Protein AF-A0A6N2ULD4-F1 (afdb_monomer_lite)

InterPro domains:
  IPR018540 Aspartyl-phosphate phosphatase Spo0E-like [PF09388] (6-45)
  IPR036638 Helix-loop-helix DNA-binding domain superfamily [G3DSA:4.10.280.10] (1-54)
  IPR037208 Aspartyl-phosphate phosphatase Spo0E-like superfamily [SSF140500] (3-51)

Organism: Blautia hansenii (NCBI:txid1322)

pLDDT: mean 93.29, std 9.98, range [50.09, 98.62]

Sequence (56 aa):
MTEVELKEEIENTRNVLNVAVRERWAAGKVLDISRNLDCLIEKYMEMCNQKMAAGQ

Secondary structure (DSSP, 8-state):
--HHHHHHHHHHHHHHHHHHHHTT--HHHHHHHHHHHHHHHHHHHHHHHHHHHTT-

Structure (mmCIF, N/CA/C/O backbone):
data_AF-A0A6N2ULD4-F1
#
_entry.id   AF-A0A6N2ULD4-F1
#
loop_
_atom_site.group_PDB
_atom_site.id
_atom_site.type_symbol
_atom_site.label_atom_id
_atom_site.label_alt_id
_atom_site.label_comp_id
_atom_site.label_asym_id
_atom_site.label_entity_id
_atom_site.label_seq_id
_atom_site.pdbx_PDB_ins_code
_atom_site.Cartn_x
_atom_site.Cartn_y
_atom_site.Cartn_z
_atom_site.occupancy
_atom_site.B_iso_or_equiv
_atom_site.auth_seq_id
_atom_site.auth_comp_id
_atom_site.auth_asym_id
_atom_site.auth_atom_id
_atom_site.pdbx_PDB_model_num
ATOM 1 N N . MET A 1 1 ? -13.425 -7.594 5.445 1.00 77.38 1 MET A N 1
ATOM 2 C CA . MET A 1 1 ? -12.060 -7.277 5.884 1.00 77.38 1 MET A CA 1
ATOM 3 C C . MET A 1 1 ? -12.131 -6.592 7.226 1.00 77.38 1 MET A C 1
ATOM 5 O O . MET A 1 1 ? -12.791 -5.565 7.345 1.00 77.38 1 MET A O 1
ATOM 9 N N . THR A 1 2 ? -11.531 -7.203 8.230 1.00 91.31 2 THR A N 1
ATOM 10 C CA . THR A 1 2 ? -11.331 -6.641 9.561 1.00 91.31 2 THR A CA 1
ATOM 11 C C . THR A 1 2 ? -10.129 -5.690 9.555 1.00 91.31 2 THR A C 1
ATOM 13 O O . THR A 1 2 ? -9.362 -5.643 8.594 1.00 91.31 2 THR A O 1
ATOM 16 N N . GLU A 1 3 ? -9.945 -4.927 10.634 1.00 92.69 3 GLU A N 1
ATOM 17 C CA . GLU A 1 3 ? -8.774 -4.048 10.777 1.00 92.69 3 GLU A CA 1
ATOM 18 C C . GLU A 1 3 ? -7.456 -4.839 10.809 1.00 92.69 3 GLU A C 1
ATOM 20 O O . GLU A 1 3 ? -6.449 -4.378 10.282 1.00 92.69 3 GLU A O 1
ATOM 25 N N . VAL A 1 4 ? -7.467 -6.032 11.416 1.00 94.12 4 VAL A N 1
ATOM 26 C CA . VAL A 1 4 ? -6.286 -6.902 11.518 1.00 94.12 4 VAL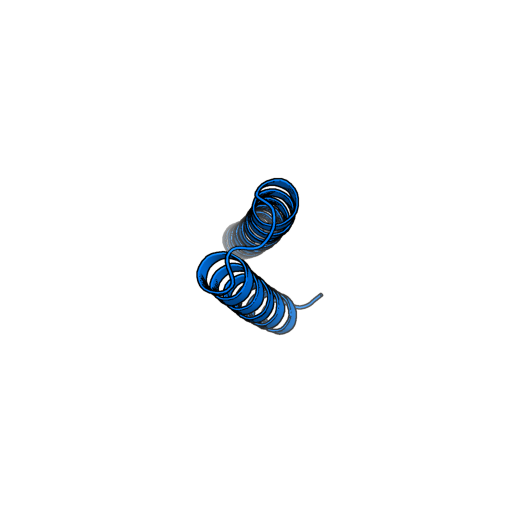 A CA 1
ATOM 27 C C . VAL A 1 4 ? -5.879 -7.405 10.137 1.00 94.12 4 VAL A C 1
ATOM 29 O O . VAL A 1 4 ? -4.733 -7.219 9.744 1.00 94.12 4 VAL A O 1
ATOM 32 N N . GLU A 1 5 ? -6.832 -7.940 9.370 1.00 95.44 5 GLU A N 1
ATOM 33 C CA . GLU A 1 5 ? -6.593 -8.391 7.992 1.00 95.44 5 GLU A CA 1
ATOM 34 C C . GLU A 1 5 ? -6.071 -7.247 7.109 1.00 95.44 5 GLU A C 1
ATOM 36 O O . GLU A 1 5 ? 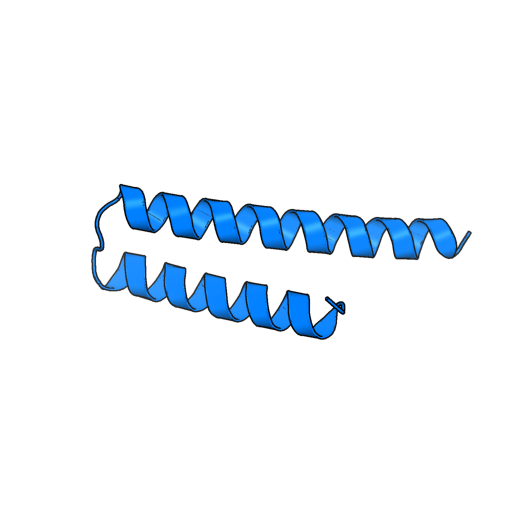-5.134 -7.431 6.338 1.00 95.44 5 GLU A O 1
ATOM 41 N N . LEU A 1 6 ? -6.626 -6.038 7.260 1.00 96.06 6 LEU A N 1
ATOM 42 C CA . LEU A 1 6 ? -6.180 -4.869 6.501 1.00 96.06 6 LEU A CA 1
ATOM 43 C C . LEU A 1 6 ? -4.739 -4.463 6.851 1.00 96.06 6 LEU A C 1
ATOM 45 O O . LEU A 1 6 ? -3.962 -4.137 5.957 1.00 96.06 6 LEU A O 1
ATOM 49 N N . LYS A 1 7 ? -4.359 -4.512 8.134 1.00 96.12 7 LYS A N 1
ATOM 50 C CA . LYS A 1 7 ? -2.974 -4.264 8.569 1.00 96.12 7 LYS A CA 1
ATOM 51 C C . LYS A 1 7 ? -2.007 -5.297 7.993 1.00 96.12 7 LYS A C 1
ATOM 53 O O . LYS A 1 7 ? -0.937 -4.920 7.519 1.00 96.12 7 LYS A O 1
ATOM 58 N N . GLU A 1 8 ? -2.382 -6.573 8.005 1.00 97.62 8 GLU A N 1
ATOM 59 C CA . GLU A 1 8 ? -1.574 -7.646 7.415 1.00 97.62 8 GLU A CA 1
ATOM 60 C C . GLU A 1 8 ? -1.397 -7.459 5.903 1.00 97.62 8 GLU A C 1
ATOM 62 O O . GLU A 1 8 ? -0.292 -7.617 5.383 1.00 97.62 8 GLU A O 1
ATOM 67 N N . GLU A 1 9 ? -2.450 -7.058 5.191 1.00 97.75 9 GLU A N 1
ATOM 68 C CA . GLU A 1 9 ? -2.391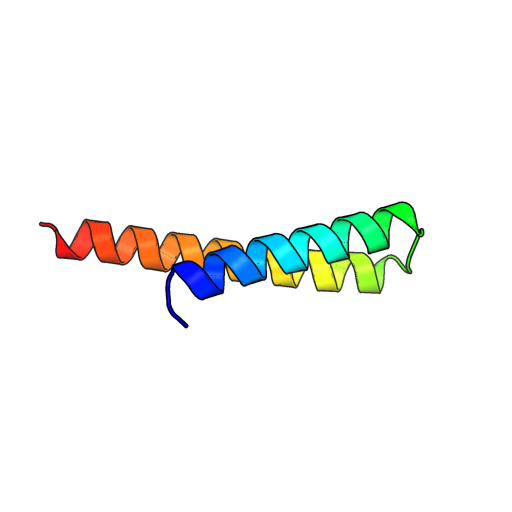 -6.835 3.747 1.00 97.75 9 GLU A CA 1
ATOM 69 C C . GLU A 1 9 ? -1.540 -5.610 3.368 1.00 97.75 9 GLU A C 1
ATOM 71 O O . GLU A 1 9 ? -0.784 -5.665 2.392 1.00 97.75 9 GLU A O 1
ATOM 76 N N . ILE A 1 10 ? -1.588 -4.536 4.166 1.00 98.31 10 ILE A N 1
ATOM 77 C CA . ILE A 1 10 ? -0.694 -3.371 4.030 1.00 98.31 10 ILE A CA 1
ATOM 78 C C . ILE A 1 10 ? 0.767 -3.805 4.187 1.00 98.31 10 ILE A C 1
ATOM 80 O O . ILE A 1 10 ? 1.609 -3.486 3.345 1.00 98.31 10 ILE A O 1
ATOM 84 N N . GLU A 1 11 ? 1.074 -4.560 5.242 1.00 98.44 11 GLU A N 1
ATOM 85 C CA . GLU A 1 11 ? 2.425 -5.052 5.525 1.00 98.44 11 GLU A CA 1
ATOM 86 C C . GLU A 1 11 ? 2.946 -5.978 4.418 1.00 98.44 11 GLU A C 1
ATOM 88 O O . GLU A 1 11 ? 4.084 -5.833 3.957 1.00 98.44 11 GLU A O 1
ATOM 93 N N . ASN A 1 12 ? 2.098 -6.883 3.927 1.00 98.38 12 ASN A N 1
ATOM 94 C CA . ASN A 1 12 ? 2.436 -7.767 2.820 1.00 98.38 12 ASN A CA 1
ATOM 95 C C . ASN A 1 12 ? 2.699 -6.977 1.527 1.00 98.38 12 ASN A C 1
ATOM 97 O O . ASN A 1 12 ? 3.733 -7.158 0.883 1.00 98.38 12 ASN A O 1
ATOM 101 N N . THR A 1 13 ? 1.814 -6.038 1.179 1.00 98.50 13 THR A N 1
ATOM 102 C CA . THR A 1 13 ? 1.953 -5.205 -0.027 1.00 98.50 13 THR A CA 1
ATOM 103 C C . THR A 1 13 ? 3.205 -4.328 0.042 1.00 98.50 13 THR A C 1
ATOM 105 O O . THR A 1 13 ? 3.939 -4.223 -0.943 1.00 98.50 13 THR A O 1
ATOM 108 N N . ARG A 1 14 ? 3.529 -3.774 1.218 1.00 98.62 14 ARG A N 1
ATOM 109 C CA . ARG A 1 14 ? 4.785 -3.047 1.461 1.00 98.62 14 ARG A CA 1
ATOM 110 C C . ARG A 1 14 ? 6.008 -3.934 1.229 1.00 98.62 14 ARG A C 1
ATOM 112 O O . ARG A 1 14 ? 6.969 -3.498 0.597 1.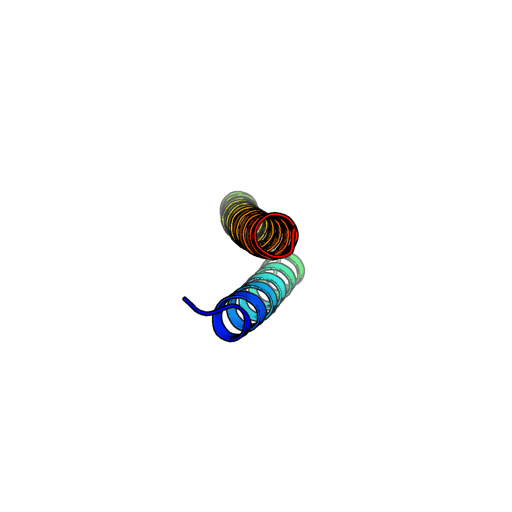00 98.62 14 ARG A O 1
ATOM 119 N N . ASN A 1 15 ? 5.992 -5.176 1.714 1.00 98.56 15 ASN A N 1
ATOM 120 C CA . ASN A 1 15 ? 7.087 -6.117 1.475 1.00 98.56 15 ASN A CA 1
ATOM 121 C C . ASN A 1 15 ? 7.249 -6.443 -0.012 1.00 98.56 15 ASN A C 1
ATOM 123 O O . ASN A 1 15 ? 8.373 -6.441 -0.515 1.00 98.56 15 ASN A O 1
ATOM 127 N N . VAL A 1 16 ? 6.146 -6.659 -0.729 1.00 98.38 16 VAL A N 1
ATOM 128 C CA . VAL A 1 16 ? 6.172 -6.872 -2.182 1.00 98.38 16 VAL A CA 1
ATOM 129 C C . VAL A 1 16 ? 6.740 -5.648 -2.905 1.00 98.38 16 VAL A C 1
ATOM 131 O O . VAL A 1 16 ? 7.578 -5.811 -3.791 1.00 98.38 16 VAL A O 1
ATOM 134 N N . LEU A 1 17 ? 6.369 -4.429 -2.498 1.00 98.44 17 LEU A N 1
ATOM 135 C CA . LEU A 1 17 ? 6.924 -3.193 -3.058 1.00 98.44 17 LEU A CA 1
ATOM 136 C C . LEU A 1 17 ? 8.438 -3.097 -2.832 1.00 98.44 17 LEU A C 1
ATOM 138 O O . LEU A 1 17 ? 9.185 -2.818 -3.770 1.00 98.44 17 LEU A O 1
AT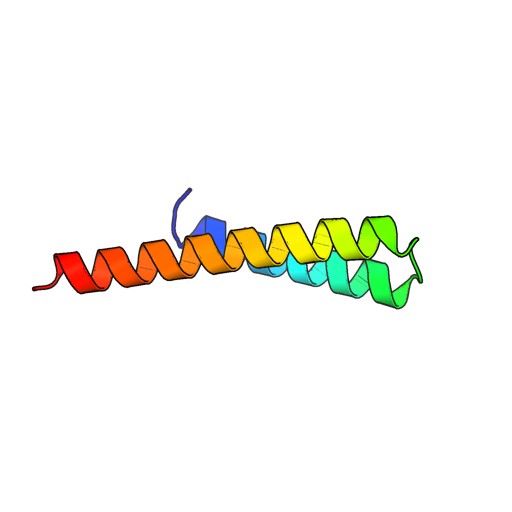OM 142 N N . ASN A 1 18 ? 8.903 -3.388 -1.614 1.00 98.31 18 ASN A N 1
ATOM 143 C CA . ASN A 1 18 ? 10.329 -3.396 -1.279 1.00 98.31 18 ASN A CA 1
ATOM 144 C C . ASN A 1 18 ? 11.112 -4.391 -2.143 1.00 98.31 18 ASN A C 1
ATOM 146 O O . ASN A 1 18 ? 12.183 -4.059 -2.653 1.00 98.31 18 ASN A O 1
ATOM 150 N N . VAL A 1 19 ? 10.571 -5.597 -2.340 1.00 98.31 19 VAL A N 1
ATOM 151 C CA . VAL A 1 19 ? 11.165 -6.600 -3.233 1.00 98.31 19 VAL A CA 1
ATOM 152 C C . VAL A 1 19 ? 11.171 -6.095 -4.674 1.00 98.31 19 VAL A C 1
ATOM 154 O O . VAL A 1 19 ? 12.210 -6.155 -5.324 1.00 98.31 19 VAL A O 1
ATOM 157 N N . ALA A 1 20 ? 10.066 -5.534 -5.167 1.00 97.94 20 ALA A N 1
ATOM 158 C CA . ALA A 1 20 ? 9.975 -5.026 -6.534 1.00 97.94 20 ALA A CA 1
ATOM 159 C C . ALA A 1 20 ? 11.003 -3.915 -6.818 1.00 97.94 20 ALA A C 1
ATOM 161 O O . ALA A 1 20 ? 11.621 -3.902 -7.884 1.00 97.94 20 ALA A O 1
ATOM 162 N N . VAL A 1 21 ? 11.239 -3.018 -5.855 1.00 97.31 21 VAL A N 1
ATOM 163 C CA . VAL A 1 21 ? 12.271 -1.974 -5.951 1.00 97.31 21 VAL A CA 1
ATOM 164 C C . VAL A 1 21 ? 13.675 -2.580 -5.904 1.00 97.31 21 VAL A C 1
ATOM 166 O O . VAL A 1 21 ? 14.513 -2.258 -6.750 1.00 97.31 21 VAL A O 1
ATOM 169 N N . ARG A 1 22 ? 13.939 -3.484 -4.950 1.00 98.06 22 ARG A N 1
ATOM 170 C CA . ARG A 1 22 ? 15.246 -4.139 -4.783 1.00 98.06 22 ARG A CA 1
ATOM 171 C C . ARG A 1 22 ? 15.653 -4.935 -6.023 1.00 98.06 22 ARG A C 1
ATOM 173 O O . ARG A 1 22 ? 16.787 -4.821 -6.480 1.00 98.06 22 ARG A O 1
ATOM 180 N N . GLU A 1 23 ? 14.715 -5.691 -6.579 1.00 97.94 23 GLU A N 1
ATOM 181 C CA . GLU A 1 23 ? 14.904 -6.549 -7.752 1.00 97.94 23 GLU A CA 1
ATOM 182 C C . GLU A 1 23 ? 14.754 -5.784 -9.080 1.00 97.94 23 GLU A C 1
ATOM 184 O O . GLU A 1 23 ? 14.755 -6.391 -10.149 1.00 97.94 23 GLU A O 1
ATOM 189 N N . ARG A 1 24 ? 14.624 -4.447 -9.034 1.00 96.94 24 ARG A N 1
ATOM 190 C CA . ARG A 1 24 ? 14.518 -3.560 -10.208 1.00 96.94 24 ARG A CA 1
ATOM 191 C C . ARG A 1 24 ? 13.439 -4.002 -11.196 1.00 96.94 24 ARG A C 1
ATOM 193 O O . ARG A 1 24 ? 13.658 -4.043 -12.409 1.00 96.94 24 ARG A O 1
ATOM 200 N N . TRP A 1 25 ? 12.262 -4.338 -10.676 1.00 97.81 25 TRP A N 1
ATOM 201 C CA . TRP A 1 25 ? 11.109 -4.637 -11.514 1.00 97.81 25 TRP A CA 1
ATOM 202 C C . TRP A 1 25 ? 10.764 -3.442 -12.406 1.00 97.81 25 TRP A C 1
ATOM 204 O O . TRP A 1 25 ? 11.114 -2.295 -12.121 1.00 97.81 25 TRP A O 1
ATOM 214 N N . ALA A 1 26 ? 10.052 -3.715 -13.501 1.00 98.00 26 ALA A N 1
ATOM 215 C CA . ALA A 1 26 ? 9.607 -2.674 -14.418 1.00 98.00 26 ALA A CA 1
ATOM 216 C C . ALA A 1 26 ? 8.844 -1.572 -13.666 1.00 98.00 26 ALA A C 1
ATOM 218 O O . ALA A 1 26 ? 7.976 -1.871 -12.844 1.00 98.00 26 ALA A O 1
ATOM 219 N N . ALA A 1 27 ? 9.129 -0.310 -13.999 1.00 96.38 27 ALA A N 1
ATOM 220 C CA . ALA A 1 27 ? 8.560 0.850 -13.312 1.00 96.38 27 ALA A CA 1
ATOM 221 C C . ALA A 1 27 ? 7.026 0.800 -13.226 1.00 96.38 27 ALA A C 1
ATOM 223 O O . ALA A 1 27 ? 6.471 1.105 -12.177 1.00 96.38 27 ALA A O 1
ATOM 224 N N . GLY A 1 28 ? 6.348 0.330 -14.281 1.00 98.12 28 GLY A N 1
ATOM 225 C CA . GLY A 1 28 ? 4.895 0.126 -14.266 1.00 98.12 28 GLY A CA 1
ATOM 226 C C . GLY A 1 28 ? 4.430 -0.800 -13.137 1.00 98.12 28 GLY A C 1
ATOM 227 O O . GLY A 1 28 ? 3.543 -0.428 -12.382 1.00 98.12 28 GLY A O 1
ATOM 228 N N . LYS A 1 29 ? 5.102 -1.942 -12.929 1.00 96.62 29 LYS A N 1
ATOM 229 C CA . LYS A 1 29 ? 4.763 -2.872 -11.837 1.00 96.62 29 LYS A CA 1
ATOM 230 C C . LYS A 1 29 ? 4.990 -2.255 -10.460 1.00 96.62 29 LYS A C 1
ATOM 232 O O . LYS A 1 29 ? 4.179 -2.457 -9.566 1.00 96.62 29 LYS A O 1
ATOM 237 N N . VAL A 1 30 ? 6.085 -1.515 -10.283 1.00 98.25 30 VAL A N 1
ATOM 238 C CA . VAL A 1 30 ? 6.375 -0.820 -9.017 1.00 98.25 30 VAL A CA 1
ATOM 239 C C . VAL A 1 30 ? 5.293 0.223 -8.724 1.00 98.25 30 VAL A C 1
ATOM 241 O O . VAL A 1 30 ? 4.810 0.299 -7.598 1.00 98.25 30 VAL A O 1
ATOM 244 N N . LEU A 1 31 ? 4.868 0.979 -9.742 1.00 98.31 31 LEU A N 1
ATOM 245 C CA . LEU A 1 31 ? 3.788 1.960 -9.619 1.00 98.31 31 LEU A CA 1
ATOM 246 C C . LEU A 1 31 ? 2.440 1.305 -9.307 1.00 98.31 31 LEU A C 1
ATOM 248 O O . LEU A 1 31 ? 1.709 1.824 -8.468 1.00 98.31 31 LEU A O 1
ATOM 252 N N . ASP A 1 32 ? 2.121 0.172 -9.931 1.00 98.44 32 ASP A N 1
ATOM 253 C CA . ASP A 1 32 ? 0.878 -0.554 -9.659 1.00 98.44 32 ASP A CA 1
ATOM 254 C C . ASP A 1 32 ? 0.830 -1.051 -8.206 1.00 98.44 32 ASP A C 1
ATOM 256 O O . ASP A 1 32 ? -0.177 -0.870 -7.522 1.00 98.44 32 ASP A O 1
ATOM 260 N N . ILE A 1 33 ? 1.939 -1.605 -7.698 1.00 98.44 33 ILE A N 1
ATOM 261 C CA . ILE A 1 33 ? 2.042 -2.034 -6.294 1.00 98.44 33 ILE A CA 1
ATOM 262 C C . ILE A 1 33 ? 1.953 -0.826 -5.350 1.00 98.44 33 ILE A C 1
ATOM 264 O O . ILE A 1 33 ? 1.258 -0.902 -4.339 1.00 98.44 33 ILE A O 1
ATOM 268 N N . SER A 1 34 ? 2.619 0.289 -5.677 1.00 98.31 34 SER A N 1
ATOM 269 C CA . SER A 1 34 ? 2.559 1.523 -4.879 1.00 98.31 34 SER A CA 1
ATOM 270 C C . SER A 1 34 ? 1.130 2.043 -4.763 1.00 98.31 34 SER A C 1
ATOM 272 O O . SER A 1 34 ? 0.669 2.307 -3.661 1.00 98.31 34 SER A O 1
ATOM 274 N N . ARG A 1 35 ? 0.399 2.116 -5.881 1.00 98.56 35 ARG A N 1
ATOM 275 C CA . ARG A 1 35 ? -1.004 2.553 -5.890 1.00 98.56 35 ARG A CA 1
ATOM 276 C C . ARG A 1 35 ? -1.892 1.624 -5.072 1.00 98.56 35 ARG A C 1
ATOM 278 O O . ARG A 1 35 ? -2.769 2.095 -4.360 1.00 98.56 35 ARG A O 1
ATOM 285 N N . ASN A 1 36 ? -1.655 0.314 -5.150 1.00 98.31 36 ASN A N 1
ATOM 286 C CA . ASN A 1 36 ? -2.390 -0.638 -4.324 1.00 98.31 36 ASN A CA 1
ATOM 287 C C . ASN A 1 36 ? -2.131 -0.403 -2.827 1.00 98.31 36 ASN A C 1
ATOM 289 O O . ASN A 1 36 ? -3.064 -0.423 -2.028 1.00 98.31 36 ASN A O 1
ATOM 293 N N . LEU A 1 37 ? -0.876 -0.140 -2.449 1.00 98.44 37 LEU A N 1
ATOM 294 C CA . LEU A 1 37 ? -0.517 0.186 -1.070 1.00 98.44 37 LEU A CA 1
ATOM 295 C C . LEU A 1 37 ? -1.208 1.472 -0.592 1.00 98.44 37 LEU A C 1
ATOM 297 O O . LEU A 1 37 ? -1.756 1.478 0.510 1.00 98.44 37 LEU A O 1
ATOM 301 N N . ASP A 1 38 ? -1.237 2.514 -1.426 1.00 98.56 38 ASP A N 1
ATOM 302 C CA . ASP A 1 38 ? -1.920 3.775 -1.118 1.00 98.56 38 ASP A CA 1
ATOM 303 C C . ASP A 1 38 ? -3.420 3.542 -0.859 1.00 98.56 38 ASP A C 1
ATOM 305 O O . ASP A 1 38 ? -3.936 3.958 0.179 1.00 98.56 38 ASP A O 1
ATOM 309 N N . CYS A 1 39 ? -4.106 2.775 -1.717 1.00 98.12 39 CYS A N 1
ATOM 310 C CA . CYS A 1 39 ? -5.525 2.444 -1.532 1.00 98.12 39 CYS A CA 1
ATOM 311 C C . CYS A 1 39 ? -5.802 1.670 -0.229 1.00 98.12 39 CYS A C 1
ATOM 313 O O . CYS A 1 39 ? -6.824 1.887 0.427 1.00 98.12 39 CYS A O 1
ATOM 315 N N . LEU A 1 40 ? -4.910 0.755 0.166 1.00 98.06 40 LEU A N 1
ATOM 316 C CA . LEU A 1 40 ? -5.053 0.017 1.425 1.00 98.06 40 LEU A CA 1
ATOM 317 C C . LEU A 1 40 ? -4.882 0.940 2.641 1.00 98.06 40 LEU A C 1
ATOM 319 O O . LEU A 1 40 ? -5.627 0.818 3.617 1.00 98.06 40 LEU A O 1
ATOM 323 N N . ILE A 1 41 ? -3.939 1.883 2.577 1.00 97.56 41 ILE A N 1
ATOM 324 C CA . ILE A 1 41 ? -3.717 2.879 3.633 1.00 97.56 41 ILE A CA 1
ATOM 325 C C . ILE A 1 41 ? -4.918 3.823 3.749 1.00 97.56 41 ILE A C 1
ATOM 327 O O . ILE A 1 41 ? -5.389 4.064 4.861 1.00 97.56 41 ILE A O 1
ATOM 331 N N . GLU A 1 42 ? -5.453 4.315 2.631 1.00 97.19 42 GLU A N 1
ATOM 332 C CA . GLU A 1 42 ? -6.660 5.153 2.610 1.00 97.19 42 GLU A CA 1
ATOM 333 C C . GLU A 1 42 ? -7.838 4.443 3.282 1.00 97.19 42 GLU A C 1
ATOM 335 O O . GLU A 1 42 ? -8.446 4.983 4.209 1.00 97.19 42 GLU A O 1
ATOM 340 N N . LYS A 1 43 ? -8.084 3.182 2.915 1.00 96.00 43 LYS A N 1
ATOM 341 C CA . LYS A 1 43 ? -9.130 2.355 3.529 1.00 96.00 43 LYS A CA 1
ATOM 342 C C . LYS A 1 43 ? -8.933 2.179 5.037 1.00 96.00 43 LYS A C 1
ATOM 344 O O . LYS A 1 43 ? -9.902 2.171 5.797 1.00 96.00 43 LYS A O 1
ATOM 349 N N . TYR A 1 44 ? -7.686 2.043 5.490 1.00 95.62 44 TYR A N 1
ATOM 350 C CA . TYR A 1 44 ? -7.379 1.950 6.917 1.00 95.62 44 TYR A CA 1
ATOM 351 C C . TYR A 1 44 ? -7.689 3.263 7.642 1.00 95.62 44 TYR A C 1
ATOM 353 O O . TYR A 1 44 ? -8.323 3.246 8.699 1.00 95.62 44 TYR A O 1
ATOM 361 N N . MET A 1 45 ? -7.316 4.402 7.052 1.00 94.69 45 MET A N 1
ATOM 362 C CA . MET A 1 45 ? -7.633 5.720 7.606 1.00 94.69 45 MET A CA 1
ATOM 363 C C . MET A 1 45 ? -9.143 5.967 7.677 1.00 94.69 45 MET A C 1
ATOM 365 O O . MET A 1 45 ? -9.627 6.460 8.695 1.00 94.69 45 MET A O 1
ATOM 369 N N . GLU A 1 46 ? -9.905 5.580 6.652 1.00 94.44 46 GLU A N 1
ATOM 370 C CA . GLU A 1 46 ? -11.370 5.666 6.663 1.00 94.44 46 GLU A CA 1
ATOM 371 C C . GLU A 1 46 ? -11.980 4.858 7.812 1.00 94.44 46 GLU A C 1
ATOM 373 O O . GLU A 1 46 ? -12.822 5.372 8.551 1.00 94.44 46 GLU A O 1
ATOM 378 N N . MET A 1 47 ? -11.514 3.623 8.024 1.00 91.31 47 MET A N 1
ATOM 379 C CA . MET A 1 47 ? -11.960 2.795 9.147 1.00 91.31 47 MET A CA 1
ATOM 380 C C . MET A 1 47 ? -11.629 3.426 10.504 1.00 91.31 47 MET A C 1
ATOM 382 O O . MET A 1 47 ? -12.464 3.411 11.411 1.00 91.31 47 MET A O 1
ATOM 386 N N . CYS A 1 48 ? -10.430 3.993 10.664 1.00 90.19 48 CYS A N 1
ATOM 387 C CA . CYS A 1 48 ? -10.051 4.705 11.885 1.00 90.19 48 CYS A CA 1
ATOM 388 C C . CYS A 1 48 ? -10.950 5.927 12.124 1.00 90.19 48 CYS A C 1
ATOM 390 O O . CYS A 1 48 ? -11.440 6.120 13.237 1.00 90.19 48 CYS A O 1
ATOM 392 N N . ASN A 1 49 ? -11.226 6.708 11.079 1.00 90.75 49 ASN A N 1
ATOM 393 C CA . ASN A 1 49 ? -12.089 7.886 11.144 1.00 90.75 49 ASN A CA 1
ATOM 394 C C . ASN A 1 49 ? -13.535 7.526 11.510 1.00 90.75 49 ASN A C 1
ATOM 396 O O . ASN A 1 49 ? -14.131 8.181 12.362 1.00 90.75 49 ASN A O 1
ATOM 400 N N . GLN A 1 50 ? -14.085 6.452 10.938 1.00 85.69 50 GLN A N 1
ATOM 401 C CA . GLN A 1 50 ? -15.420 5.955 11.288 1.00 85.69 50 GLN A CA 1
ATOM 402 C C . GLN A 1 50 ? -15.509 5.506 12.751 1.00 85.69 50 GLN A C 1
ATOM 404 O O . GLN A 1 50 ? -16.500 5.791 13.420 1.00 85.69 50 GLN A O 1
ATOM 409 N N . LYS A 1 51 ? -14.469 4.845 13.276 1.00 83.19 51 LYS A N 1
ATOM 410 C CA . LYS A 1 51 ? -14.411 4.456 14.694 1.00 83.19 51 LYS A CA 1
ATOM 411 C C . LYS A 1 51 ? -14.365 5.659 15.630 1.00 83.19 51 LYS A C 1
ATOM 413 O O . LYS A 1 51 ? -14.991 5.615 16.683 1.00 83.19 51 LYS A O 1
ATOM 418 N N . MET A 1 52 ? -13.651 6.719 15.251 1.00 76.94 52 MET A N 1
ATOM 419 C CA . MET A 1 52 ? -13.634 7.967 16.020 1.00 76.94 52 MET A CA 1
ATOM 420 C C . MET A 1 52 ? -14.998 8.667 15.987 1.00 76.94 52 MET A C 1
ATOM 422 O O . MET A 1 52 ? -15.470 9.111 17.027 1.00 76.94 52 MET A O 1
ATOM 426 N N . ALA A 1 53 ? -15.659 8.704 14.825 1.00 72.12 53 ALA A N 1
ATOM 427 C CA . ALA A 1 53 ? -16.982 9.311 14.675 1.00 72.12 53 ALA A CA 1
ATOM 428 C C . ALA A 1 53 ? -18.094 8.548 15.421 1.00 72.12 53 ALA A C 1
ATOM 430 O O . ALA A 1 53 ? -19.019 9.166 15.930 1.00 72.12 53 ALA A O 1
ATOM 431 N N . ALA A 1 54 ? -18.007 7.216 15.513 1.00 69.81 54 ALA A N 1
ATOM 432 C CA . ALA A 1 54 ? -18.972 6.384 16.241 1.00 69.81 54 ALA A CA 1
ATOM 433 C C . ALA A 1 54 ? -18.769 6.376 17.772 1.00 69.81 54 ALA A C 1
ATOM 435 O O . ALA A 1 54 ? -19.557 5.763 18.490 1.00 69.81 54 ALA A O 1
ATOM 436 N N . GLY A 1 55 ? -17.694 7.003 18.265 1.00 59.09 55 GLY A N 1
ATOM 437 C CA . GLY A 1 55 ? -17.381 7.151 19.689 1.00 59.09 55 GLY A CA 1
ATOM 438 C C . GLY A 1 55 ? -17.811 8.490 20.305 1.00 59.09 55 GLY A C 1
ATOM 439 O O . GLY A 1 55 ? -17.470 8.733 21.463 1.00 59.09 55 GLY A O 1
ATOM 440 N N . GLN A 1 56 ? -18.508 9.347 19.547 1.00 50.09 56 GLN A N 1
ATOM 441 C CA . GLN A 1 56 ? -19.150 10.592 20.003 1.00 50.09 56 GLN A CA 1
ATOM 442 C C . GLN A 1 56 ? -20.662 10.405 20.133 1.00 50.09 56 GLN A C 1
ATOM 444 O O . GLN A 1 56 ? -21.235 11.045 21.042 1.00 50.09 56 GLN A O 1
#

Foldseek 3Di:
DDLVVLVVVLVVLVVVLVVCVVVVPDPVVNVVSVVVSVVSVVVNVVVVVVVVVVVD

Radius of gyration: 13.83 Å; chains: 1; bounding box: 34×19×34 Å

=== Feature glossary ===
Each block in this record encodes a different view of the same protein. In brief:

Predicted aligned error. PAE(i, j) answers: if I align the predicted and true structures on residue i, how far off (in Å) do I expect residue j to be? A block-diagonal PAE matrix with low values on the blocks and high values off-diagonal is the signature of a multi-domain protein with confidently predicted domains but uncertain inter-domain orientation.

Contact-map, Ramachandran, and PAE plots. Plot images: a contact map (which residues are close in 3D, as an N×N binary image), a Ramachandran scatter (backbone torsion angles, revealing secondary-structure composition at a glance), and — for AlphaFold structures — a PAE heatmap (pairwise prediction confidence).

Backbone torsions (φ/ψ). φ (phi) and ψ (psi) are the two rotatable backbone dihedrals per residue: φ is the C(i-1)–N–Cα–C torsion, ψ is the N–Cα–C–N(i+1) torsion, both in degrees on (−180°, 180°]. α-helical residues cluster near (−60°, −45°); β-strand residues near (−120°, +130°). A Ramachandran plot is simply a scatter of (φ, ψ) for every residue.

Foldseek 3Di. A 3Di character summarizes, for each residue, the relative orientation of the Cα frame of its nearest spatial neighbor. Because it encodes fold topology rather than chemistry, 3Di alignments detect remote structural similarity that sequence alignment misses.

Radius of gyration, Cα contacts, bounding box. Three whole-structure scalars: the radius of gyration (RMS distance of Cα from centroid, in Å), the count of Cα–Cα contacts (pairs closer than 8 Å and separated by more than four residues in sequence — i.e. tertiary, not local, contacts), and the bounding-box dimensions. Together they distinguish compact globular folds from extended fibres or disordered chains.

Sequence. Sequence gives the chain of amino acids in standard one-letter code (A=alanine, C=cysteine, …, Y=tyrosine), read N→C. It is the only feature that is directly encoded by the gene; all structural features are derived from the folded form of this sequence.

mmCIF coordinates. Atomic coordinates in PDBx/mmCIF format — the same representation the Protein Data Bank distributes. Each line of the _atom_site loop places one backbone atom in Cartesian space (units: ångströms, origin: arbitrary).

Secondary structure (3-state, P-SEA). Three-state secondary structure (P-SEA) collapses the eight DSSP classes into helix (a), strand (b), and coil (c). P-SEA assigns these from Cα geometry alone — distances and angles — without requiring backbone oxygens, so it works on any Cα trace.

InterPro / GO / CATH / organism. Functional annotations link the protein to curated databases. InterPro entries identify conserved domains and families by matching the sequence against member-database signatures (Pfam, PROSITE, CDD, …). Gene Ontology (GO) terms describe molecular function, biological process, and cellular component in a controlled vocabulary. CATH places the structure in a hierarchical fold classification (Class/Architecture/Topology/Homologous-superfamily). The organism is the source species.

B-factor. B-factor (Debye–Waller factor) reflects atomic displacement in the crystal lattice. It is an experimental observable (units Å²), not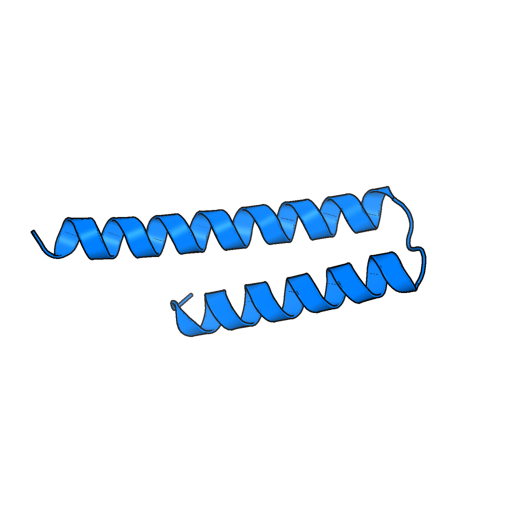 a prediction; low values mean the atom is pinned down, high values mean it moves or is heterogeneous across the crystal.

Rendered structure images. Structure images are PyMOL renders from six orthogonal camera directions. Cartoon representation draws helices as coils and strands as arrows; sticks shows the backbone as bonds; surface shows the solvent-excluded envelope. Rainbow coloring maps sequence position to hue (blue→red, N→C); chain coloring assigns a distinct color per polypeptide.

Solvent-accessible surface area. Solvent-accessible surface area (SASA) is the area in Å² traced out by the centre of a 1.4 Å probe sphere (a water molecule) rolled over the protein's van der Waals surface (Shrake–Rupley / Lee–Richards construction). Buried residues have near-zero SASA; fully exposed residues can exceed 200 Å². The total SASA scales roughly with the number of surface residues.

Secondary structure (8-state, DSSP). The SS8 string is DSSP's per-residue secondary-structure call. α-helix (H) means an i→i+4 H-bond ladder; β-strand (E) means the residue participates in a β-sheet; 3₁₀ (G) and π (I) are tighter and wider helices; T/S are turns/bends; '-' is loop.

pLDDT. For AlphaFold models, the B-factor field carries pLDDT — the model's own estimate of local accuracy on a 0–100 scale. Regions with pLDDT<50 should be treated as essentially unmodeled; they often correspond to intrinsically disordered segments.

Nearest PDB structures. Nearest PDB neighbors are the top structural matches found by Foldseek when searching this structure against the entire Protein Data Bank. Each hit reports a TM-score (0 to 1; >0.5 almost always implies the same fold) and an E-value. These are *structural* homologs — they may share no detectable sequence similarity.